Protein AF-A0A952EA95-F1 (a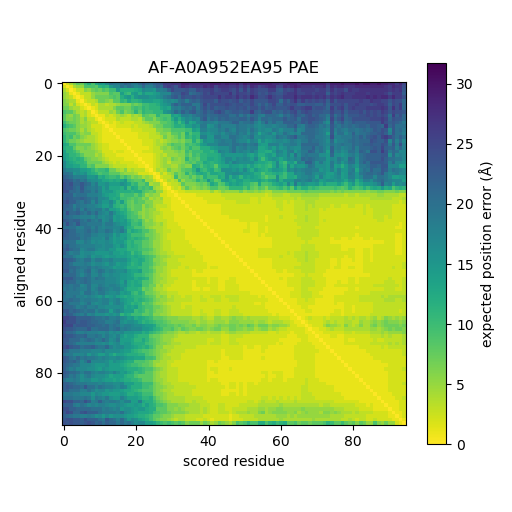fdb_monomer)

Nearest PDB structures (foldseek):
  6p77-assembly1_A  TM=8.347E-01  e=6.636E-02  Catenulispora acidiphila DSM 44928
  6p77-assembly2_B  TM=8.330E-01  e=7.594E-02  Catenulispora acidiphila DSM 44928
  6p7l-assembly1_A  TM=6.281E-01  e=1.952E-01  Streptomyces sp. CM020
  5gkw-assembly2_B  TM=6.907E-01  e=3.130E-01  Rhodococcus erythropolis
  5yao-assembly2_B  TM=6.963E-01  e=5.369E-01  Rhodococcus erythropolis

Radius of gyration: 23.76 Å; Cα contacts (8 Å, |Δi|>4): 68; chains: 1; bounding box: 51×26×65 Å

pLDDT: mean 89.72, std 11.06, range [56.53, 98.31]

Solvent-accessible surface area (backbone atoms only — not comparable to full-atom values): 5487 Å² total; per-residue (Å²): 117,74,73,60,58,53,51,50,69,57,47,52,62,54,51,52,50,50,52,50,51,54,52,53,53,51,53,53,55,52,52,54,52,52,50,52,56,59,51,44,45,47,52,43,39,60,52,66,60,39,61,72,57,45,66,75,75,44,54,74,81,33,73,46,84,41,92,98,52,77,64,31,56,23,44,67,39,44,46,54,52,52,52,50,49,46,69,76,40,76,83,56,76,76,132

Foldseek 3Di:
DVVVVVVVVVVVVVVVVVVVVVVVVVVVVVVVVVVVLVVCCQVCCQAVVNLVVLPVRDDQQDWADDVPDHIQGGSVSVNVVSVVVCVVPVPDHDD

Structure (mmCIF, N/CA/C/O backbone):
data_AF-A0A952EA95-F1
#
_entry.id   AF-A0A952EA95-F1
#
loop_
_atom_site.group_PDB
_atom_site.id
_atom_site.type_symbol
_atom_site.label_atom_id
_atom_site.label_alt_id
_atom_site.label_comp_id
_atom_site.label_asym_id
_atom_site.label_entity_id
_atom_site.label_seq_id
_atom_site.pdbx_PDB_ins_code
_atom_site.Cartn_x
_atom_site.Cartn_y
_atom_site.Cartn_z
_atom_site.occupancy
_atom_site.B_iso_or_equiv
_atom_site.auth_seq_id
_atom_site.auth_comp_id
_atom_site.auth_asym_id
_atom_site.auth_atom_id
_atom_site.pdbx_PDB_model_num
ATOM 1 N N . MET A 1 1 ? 36.264 -10.626 -49.785 1.00 56.53 1 MET A N 1
ATOM 2 C CA . MET A 1 1 ? 35.697 -11.443 -48.681 1.00 56.53 1 MET A CA 1
ATOM 3 C C . MET A 1 1 ? 36.154 -10.994 -47.283 1.00 56.53 1 MET A C 1
ATOM 5 O O . MET A 1 1 ? 35.304 -10.812 -46.423 1.00 56.53 1 MET A O 1
ATOM 9 N N . ARG A 1 2 ? 37.446 -10.698 -47.054 1.00 61.81 2 ARG A N 1
ATOM 10 C CA . ARG A 1 2 ? 38.014 -10.282 -45.744 1.00 61.81 2 ARG A CA 1
ATOM 11 C C . ARG A 1 2 ? 37.370 -9.038 -45.081 1.00 61.81 2 ARG A C 1
ATOM 13 O O . ARG A 1 2 ? 37.187 -9.015 -43.873 1.00 61.81 2 ARG A O 1
ATOM 20 N N . LYS A 1 3 ? 36.962 -8.030 -45.868 1.00 63.78 3 LYS A N 1
ATOM 21 C CA . LYS A 1 3 ? 36.378 -6.765 -45.361 1.00 63.78 3 LYS A CA 1
ATOM 22 C C . LYS A 1 3 ? 34.942 -6.889 -44.824 1.00 63.78 3 LYS A C 1
ATOM 24 O O . LYS A 1 3 ? 34.538 -6.075 -44.005 1.00 63.78 3 LYS A O 1
ATOM 29 N N . ILE A 1 4 ? 34.171 -7.880 -45.280 1.00 62.44 4 ILE A N 1
ATOM 30 C CA . ILE A 1 4 ? 32.778 -8.094 -44.846 1.00 62.44 4 ILE A CA 1
ATOM 31 C C . ILE A 1 4 ? 32.762 -8.843 -43.507 1.00 62.44 4 ILE A C 1
ATOM 33 O O . ILE A 1 4 ? 32.109 -8.397 -42.571 1.00 62.44 4 ILE A O 1
ATOM 37 N N . ALA A 1 5 ? 33.574 -9.897 -43.373 1.00 62.91 5 ALA A N 1
ATOM 38 C CA . ALA A 1 5 ? 33.744 -10.626 -42.113 1.00 62.91 5 ALA A CA 1
ATOM 39 C C . ALA A 1 5 ? 34.276 -9.728 -40.976 1.00 62.91 5 ALA A C 1
ATOM 41 O O . ALA A 1 5 ? 33.807 -9.819 -39.846 1.00 62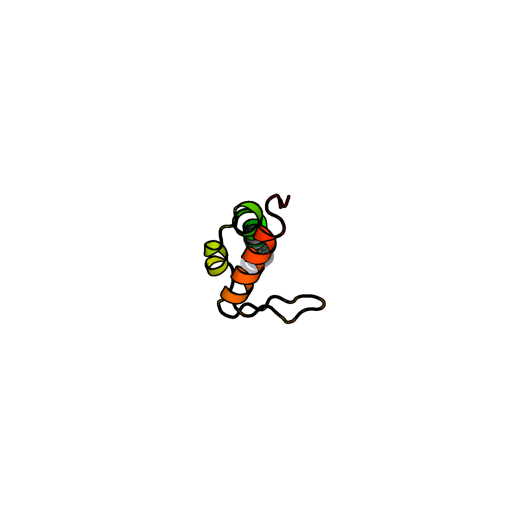.91 5 ALA A O 1
ATOM 42 N N . GLN A 1 6 ? 35.189 -8.798 -41.284 1.00 65.44 6 GLN A N 1
ATOM 43 C CA . GLN A 1 6 ? 35.698 -7.831 -40.307 1.00 65.44 6 GLN A CA 1
ATOM 44 C C . GLN A 1 6 ? 34.604 -6.865 -39.823 1.00 65.44 6 GLN A C 1
ATOM 46 O O . GLN A 1 6 ? 34.518 -6.607 -38.629 1.00 65.44 6 GLN A O 1
ATOM 51 N N . LYS A 1 7 ? 33.717 -6.386 -40.711 1.00 63.03 7 LYS A N 1
ATOM 52 C CA . LYS A 1 7 ? 32.570 -5.549 -40.314 1.00 63.03 7 LYS A CA 1
ATOM 53 C C . LYS A 1 7 ? 31.616 -6.292 -39.375 1.00 63.03 7 LYS A C 1
ATOM 55 O O . LYS A 1 7 ? 31.196 -5.707 -38.385 1.00 63.03 7 LYS A O 1
ATOM 60 N N . PHE A 1 8 ? 31.335 -7.575 -39.620 1.00 65.44 8 PHE A N 1
A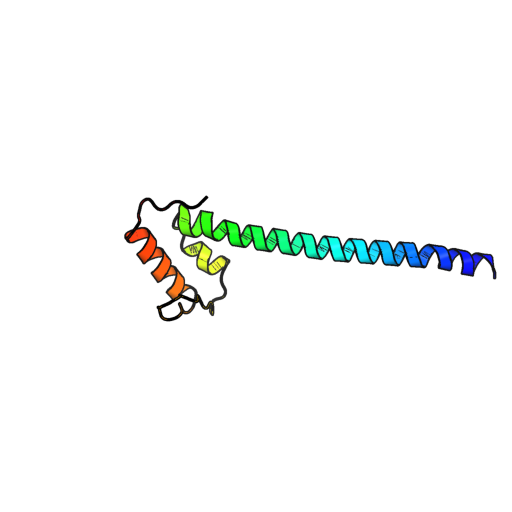TOM 61 C CA . PHE A 1 8 ? 30.509 -8.392 -38.720 1.00 65.44 8 PHE A CA 1
ATOM 62 C C . PHE A 1 8 ? 31.178 -8.648 -37.361 1.00 65.44 8 PHE A C 1
ATOM 64 O O . PHE A 1 8 ? 30.500 -8.592 -36.338 1.00 65.44 8 PHE A O 1
ATOM 71 N N . SER A 1 9 ? 32.504 -8.819 -37.329 1.00 69.06 9 SER A N 1
ATOM 72 C CA . SER A 1 9 ? 33.270 -8.962 -36.081 1.00 69.06 9 SER A CA 1
ATOM 73 C C . SER A 1 9 ? 33.193 -7.728 -35.169 1.00 69.06 9 SER A C 1
ATOM 75 O O . SER A 1 9 ? 33.329 -7.877 -33.959 1.00 69.06 9 SER A O 1
ATOM 77 N N . PHE A 1 10 ? 32.970 -6.530 -35.724 1.00 76.25 10 PHE A N 1
ATOM 78 C CA . PHE A 1 10 ? 32.755 -5.299 -34.950 1.00 76.25 10 PHE A CA 1
ATOM 79 C C . PHE A 1 10 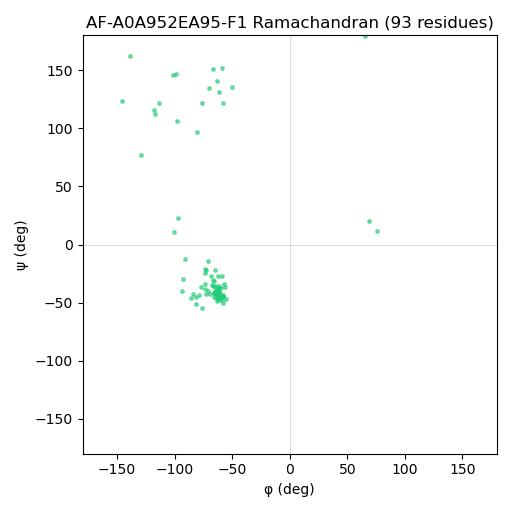? 31.274 -5.009 -34.673 1.00 76.25 10 PHE A C 1
ATOM 81 O O . PHE A 1 10 ? 30.955 -4.419 -33.645 1.00 76.25 10 PHE A O 1
ATOM 88 N N . LEU A 1 11 ? 30.358 -5.428 -35.553 1.00 77.50 11 LEU A N 1
ATOM 89 C CA . LEU A 1 11 ? 28.925 -5.157 -35.390 1.00 77.50 11 LEU A CA 1
ATOM 90 C C . LEU A 1 11 ? 28.278 -6.016 -34.295 1.00 77.50 11 LEU A C 1
ATOM 92 O O . LEU A 1 11 ? 27.441 -5.521 -33.548 1.00 77.50 11 LEU A O 1
ATOM 96 N N . ILE A 1 12 ? 28.672 -7.288 -34.183 1.00 82.62 12 ILE A N 1
ATOM 97 C CA . ILE A 1 12 ? 28.109 -8.227 -33.201 1.00 82.62 12 ILE A CA 1
ATOM 98 C C . ILE A 1 12 ? 28.266 -7.734 -31.747 1.00 82.62 12 ILE A C 1
ATOM 100 O O . ILE A 1 12 ? 27.246 -7.687 -31.062 1.00 82.62 12 ILE A O 1
ATOM 104 N N . PRO A 1 13 ? 29.456 -7.314 -31.259 1.00 85.50 13 PRO A N 1
ATOM 105 C CA . PRO A 1 13 ? 29.605 -6.834 -29.881 1.00 85.50 13 PRO A CA 1
ATOM 106 C C . PRO A 1 13 ? 28.845 -5.528 -29.601 1.00 85.50 13 PRO A C 1
ATOM 108 O O . PRO A 1 13 ? 28.365 -5.319 -28.490 1.00 85.50 13 PRO A O 1
ATOM 111 N N . VAL A 1 14 ? 28.693 -4.655 -30.602 1.00 85.81 14 VAL A N 1
ATOM 112 C CA . VAL A 1 14 ? 27.904 -3.418 -30.468 1.00 85.81 14 VAL A CA 1
ATOM 113 C C . VAL A 1 14 ? 26.415 -3.739 -30.344 1.00 85.81 14 VAL A C 1
ATOM 115 O O . VAL A 1 14 ? 25.730 -3.168 -29.497 1.00 85.81 14 VAL A O 1
ATOM 118 N N . ILE A 1 15 ? 25.916 -4.683 -31.146 1.00 86.38 15 ILE A N 1
ATOM 119 C CA . ILE A 1 15 ? 24.520 -5.127 -31.085 1.00 86.38 15 ILE A CA 1
ATOM 120 C C . ILE A 1 15 ? 24.239 -5.832 -29.756 1.00 86.38 15 ILE A C 1
ATOM 122 O O . ILE A 1 15 ? 23.239 -5.522 -29.115 1.00 86.38 15 ILE A O 1
ATOM 126 N N . THR A 1 16 ? 25.111 -6.732 -29.292 1.00 86.25 16 THR A N 1
ATOM 127 C CA . THR A 1 16 ? 24.908 -7.399 -27.995 1.00 86.25 16 THR A CA 1
ATOM 128 C C . THR A 1 16 ? 24.970 -6.418 -26.831 1.00 86.25 16 THR A C 1
ATOM 130 O O . THR A 1 16 ? 24.127 -6.497 -25.943 1.00 86.25 16 THR A O 1
ATOM 133 N N . PHE A 1 17 ? 25.888 -5.450 -26.846 1.00 88.56 17 PHE A N 1
ATOM 134 C CA . PHE A 1 17 ? 25.937 -4.399 -25.829 1.00 88.56 17 PHE A CA 1
ATOM 135 C C . PHE A 1 17 ? 24.668 -3.539 -25.819 1.00 88.56 17 PHE A C 1
ATOM 137 O O . PHE A 1 17 ? 24.099 -3.298 -24.755 1.00 88.56 17 PHE A O 1
ATOM 144 N N . ALA A 1 18 ? 24.175 -3.134 -26.994 1.00 85.25 18 ALA A N 1
ATOM 145 C CA . ALA A 1 18 ? 22.925 -2.387 -27.110 1.00 85.25 18 ALA A CA 1
ATOM 146 C C . ALA A 1 18 ? 21.723 -3.197 -26.591 1.00 85.25 18 ALA A C 1
ATOM 148 O O . ALA A 1 18 ? 20.899 -2.666 -25.847 1.00 85.25 18 ALA A O 1
ATOM 149 N N . VAL A 1 19 ? 21.647 -4.493 -26.912 1.00 86.12 19 VAL A N 1
ATOM 150 C CA . VAL A 1 19 ? 20.598 -5.397 -26.406 1.00 86.12 19 VAL A CA 1
ATOM 151 C C . VAL A 1 19 ? 20.675 -5.543 -24.883 1.00 86.12 19 VAL A C 1
ATOM 153 O O . VAL A 1 19 ? 19.649 -5.440 -24.210 1.00 86.12 19 VAL A O 1
ATOM 156 N N . ILE A 1 20 ? 21.876 -5.718 -24.321 1.00 85.44 20 ILE A N 1
ATOM 157 C CA . ILE A 1 20 ? 22.087 -5.799 -22.867 1.00 85.44 20 ILE A CA 1
ATOM 158 C C . ILE A 1 20 ? 21.681 -4.485 -22.187 1.00 85.44 20 ILE A C 1
ATOM 160 O O . ILE A 1 20 ? 20.986 -4.515 -21.172 1.00 85.44 20 ILE A O 1
ATOM 164 N N . MET A 1 21 ? 22.048 -3.329 -22.748 1.00 80.56 21 MET A N 1
ATOM 165 C CA . MET A 1 21 ? 21.649 -2.026 -22.206 1.00 80.56 21 MET A CA 1
ATOM 166 C C . MET A 1 21 ? 20.131 -1.840 -22.193 1.00 80.56 21 MET A C 1
ATOM 168 O O . MET A 1 21 ? 19.581 -1.427 -21.171 1.00 80.56 21 MET A O 1
ATOM 172 N N . VAL A 1 22 ? 19.445 -2.177 -23.289 1.00 82.06 22 VAL A N 1
ATOM 173 C CA . VAL A 1 22 ? 17.976 -2.100 -23.369 1.00 82.06 22 VAL A CA 1
ATOM 174 C C . VAL A 1 22 ? 17.323 -3.015 -22.330 1.00 82.06 22 VAL A C 1
ATOM 176 O O . VAL A 1 22 ? 16.391 -2.596 -21.642 1.00 82.06 22 VAL A O 1
ATOM 179 N N . PHE A 1 23 ? 17.836 -4.235 -22.164 1.00 80.50 23 PHE A N 1
ATOM 180 C CA . PHE A 1 23 ? 17.327 -5.184 -21.176 1.00 80.50 23 PHE A CA 1
ATOM 181 C C . PHE A 1 23 ? 17.495 -4.673 -19.734 1.00 80.50 23 PHE A C 1
ATOM 183 O O . PHE A 1 23 ? 16.531 -4.652 -18.964 1.00 80.50 23 PHE A O 1
ATOM 190 N N . MET A 1 24 ? 18.688 -4.186 -19.378 1.00 78.94 24 MET A N 1
ATOM 191 C CA . MET A 1 24 ? 18.974 -3.666 -18.034 1.00 78.94 24 MET A CA 1
ATOM 192 C C . MET A 1 24 ? 18.161 -2.402 -17.717 1.00 78.94 24 MET A C 1
ATOM 194 O O . MET A 1 24 ? 17.606 -2.287 -16.621 1.00 78.94 24 MET A O 1
ATOM 198 N N . ALA A 1 25 ? 18.012 -1.490 -18.684 1.00 72.81 25 ALA A N 1
ATOM 199 C CA . ALA A 1 25 ? 17.164 -0.306 -18.539 1.00 72.81 25 ALA A CA 1
ATOM 200 C C . ALA A 1 25 ? 15.684 -0.675 -18.319 1.00 72.81 25 ALA A C 1
ATOM 202 O O . ALA A 1 25 ? 14.999 -0.055 -17.501 1.00 72.81 25 ALA A O 1
ATOM 203 N N . GLY A 1 26 ? 15.193 -1.717 -19.001 1.00 74.25 26 GLY A N 1
ATOM 204 C CA . GLY A 1 26 ? 13.836 -2.235 -18.817 1.00 74.25 26 GLY A CA 1
ATOM 205 C C . GLY A 1 26 ? 13.576 -2.764 -17.401 1.00 74.25 26 GLY A C 1
ATOM 206 O O . GLY A 1 26 ? 12.555 -2.425 -16.797 1.00 74.25 26 GLY A O 1
ATOM 207 N N . CYS A 1 27 ? 14.512 -3.538 -16.842 1.00 70.75 27 CYS A N 1
ATOM 208 C CA . CYS A 1 27 ? 14.409 -4.054 -15.472 1.00 70.75 27 CYS A CA 1
ATOM 209 C C . CYS A 1 27 ? 14.406 -2.933 -14.424 1.00 70.75 27 CYS A C 1
ATOM 211 O O . CYS A 1 27 ? 13.557 -2.941 -13.532 1.00 70.75 27 CYS A O 1
ATOM 213 N N . ALA A 1 28 ? 15.289 -1.937 -14.561 1.00 71.44 28 ALA A N 1
ATOM 214 C CA . ALA A 1 28 ? 15.332 -0.794 -13.647 1.00 71.44 28 ALA A CA 1
ATOM 215 C C . ALA A 1 28 ? 14.003 -0.014 -13.643 1.00 71.44 28 ALA A C 1
ATOM 217 O O . ALA A 1 28 ? 13.449 0.268 -12.581 1.00 71.44 28 ALA A O 1
ATOM 218 N N . LYS A 1 29 ? 13.427 0.251 -14.825 1.00 76.69 29 LYS A N 1
ATOM 219 C CA . LYS A 1 29 ? 12.140 0.957 -14.950 1.00 76.69 29 LYS A CA 1
ATOM 220 C C . LYS A 1 29 ? 10.982 0.205 -14.282 1.00 76.69 29 LYS A C 1
ATOM 222 O O . LYS A 1 29 ? 10.106 0.834 -13.689 1.00 76.69 29 LYS A O 1
ATOM 227 N N . LYS A 1 30 ? 10.965 -1.131 -14.363 1.00 85.12 30 LYS A N 1
ATOM 228 C CA . LYS A 1 30 ? 9.940 -1.961 -13.706 1.00 85.12 30 LYS A CA 1
ATOM 229 C C . LYS A 1 30 ? 10.037 -1.870 -12.180 1.00 85.12 30 LYS A C 1
ATOM 231 O O . LYS A 1 30 ? 9.011 -1.735 -11.520 1.00 85.12 30 LYS A O 1
ATOM 236 N N . THR A 1 31 ? 11.251 -1.889 -11.634 1.00 91.31 31 THR A N 1
ATOM 237 C CA . THR A 1 31 ? 11.483 -1.745 -10.191 1.00 91.31 31 THR A CA 1
ATOM 238 C C . THR A 1 31 ? 11.006 -0.393 -9.670 1.00 91.31 31 THR A C 1
ATOM 240 O O . THR A 1 31 ? 10.287 -0.355 -8.675 1.00 91.31 31 THR A O 1
ATOM 243 N N . GLU A 1 32 ? 11.329 0.704 -10.356 1.00 92.94 32 GLU A N 1
ATOM 244 C CA . GLU A 1 32 ? 10.881 2.039 -9.934 1.00 92.94 32 GLU A CA 1
ATOM 245 C C . GLU A 1 32 ? 9.356 2.186 -10.002 1.00 92.94 32 GLU A C 1
ATOM 247 O O . GLU A 1 32 ? 8.751 2.753 -9.095 1.00 92.94 32 GLU A O 1
ATOM 252 N N . LYS A 1 33 ? 8.704 1.583 -11.006 1.00 92.50 33 LYS A N 1
ATOM 253 C CA . LYS A 1 33 ? 7.236 1.519 -11.055 1.00 92.50 33 LYS A CA 1
ATOM 254 C C . LYS A 1 33 ? 6.656 0.767 -9.851 1.00 92.50 33 LYS A C 1
ATOM 256 O O . LYS A 1 33 ? 5.696 1.239 -9.250 1.00 92.50 33 LYS A O 1
ATOM 261 N N . ASN A 1 34 ? 7.224 -0.385 -9.493 1.00 93.81 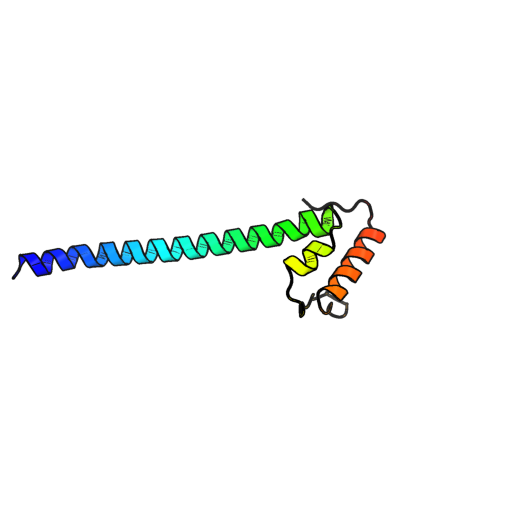34 ASN A N 1
ATOM 262 C CA . ASN A 1 34 ? 6.748 -1.167 -8.348 1.00 93.81 34 ASN A CA 1
ATOM 263 C C . ASN A 1 34 ? 6.931 -0.406 -7.027 1.00 93.81 34 ASN A C 1
ATOM 265 O O . ASN A 1 34 ? 6.024 -0.402 -6.200 1.00 93.81 34 ASN A O 1
ATOM 269 N N . LYS A 1 35 ? 8.071 0.272 -6.848 1.00 95.31 35 LYS A N 1
ATOM 270 C CA . LYS A 1 35 ? 8.315 1.134 -5.682 1.00 95.31 35 LYS A CA 1
ATOM 271 C C . LYS A 1 35 ? 7.306 2.272 -5.602 1.00 95.31 35 LYS A C 1
ATOM 273 O O . LYS A 1 35 ? 6.761 2.509 -4.533 1.00 95.31 35 LYS A O 1
ATOM 278 N N . ALA A 1 36 ? 7.024 2.935 -6.725 1.00 95.88 36 ALA A N 1
ATOM 279 C CA . ALA A 1 36 ? 6.029 4.000 -6.768 1.00 95.88 36 ALA A CA 1
ATOM 280 C C . ALA A 1 36 ? 4.649 3.495 -6.317 1.00 95.88 36 ALA A C 1
ATOM 282 O O . ALA A 1 36 ? 4.015 4.138 -5.492 1.00 95.88 36 ALA A O 1
ATOM 283 N N . ILE A 1 37 ? 4.218 2.316 -6.783 1.00 95.75 37 ILE A N 1
ATOM 284 C CA . ILE A 1 37 ? 2.954 1.702 -6.341 1.00 95.75 37 ILE A CA 1
ATOM 285 C C . ILE A 1 37 ? 2.975 1.402 -4.835 1.00 95.75 37 ILE A C 1
ATOM 287 O O . ILE A 1 37 ? 2.013 1.720 -4.147 1.00 95.75 37 ILE A O 1
ATOM 291 N N . ALA A 1 38 ? 4.065 0.839 -4.308 1.00 95.25 38 ALA A N 1
ATOM 292 C CA . ALA A 1 38 ? 4.174 0.553 -2.877 1.00 95.25 38 ALA A CA 1
ATOM 293 C C . ALA A 1 38 ? 4.102 1.829 -2.017 1.00 95.25 38 ALA A C 1
ATOM 295 O O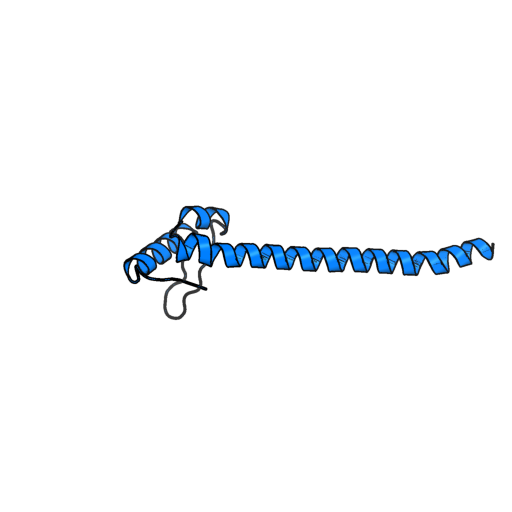 . ALA A 1 38 ? 3.445 1.832 -0.981 1.00 95.25 38 ALA A O 1
ATOM 296 N N . LEU A 1 39 ? 4.729 2.922 -2.464 1.00 96.31 39 LEU A N 1
ATOM 297 C CA . LEU A 1 39 ? 4.689 4.213 -1.771 1.00 96.31 39 LEU A CA 1
ATOM 298 C C . LEU A 1 39 ? 3.294 4.853 -1.799 1.00 96.31 39 LEU A C 1
ATOM 300 O O . LEU A 1 39 ? 2.886 5.441 -0.801 1.00 96.31 39 LEU A O 1
ATOM 304 N N . ARG A 1 40 ? 2.535 4.683 -2.893 1.00 97.25 40 ARG A N 1
ATOM 305 C CA . ARG A 1 40 ? 1.141 5.157 -2.979 1.00 97.25 40 ARG A CA 1
ATOM 306 C C . ARG A 1 40 ? 0.257 4.576 -1.880 1.00 97.25 40 ARG A C 1
ATOM 308 O O . ARG A 1 40 ? -0.624 5.270 -1.399 1.00 97.25 40 ARG A O 1
ATOM 315 N N . VAL A 1 41 ? 0.493 3.334 -1.450 1.00 97.06 41 VAL A N 1
ATOM 316 C CA . VAL A 1 41 ? -0.296 2.719 -0.369 1.00 97.06 41 VAL A CA 1
ATOM 317 C C . VAL A 1 41 ? -0.113 3.485 0.945 1.00 97.06 41 VAL A C 1
ATOM 319 O O . VAL A 1 41 ? -1.088 3.769 1.629 1.00 97.06 41 VAL A O 1
ATOM 322 N N . PHE A 1 42 ? 1.116 3.862 1.300 1.00 96.75 42 PHE A N 1
ATOM 323 C CA . PHE A 1 42 ? 1.362 4.636 2.523 1.00 96.75 42 PHE A CA 1
ATOM 324 C C . PHE A 1 42 ? 0.740 6.029 2.456 1.00 96.75 42 PHE A C 1
ATOM 326 O O . PHE A 1 42 ? 0.108 6.463 3.413 1.00 96.75 42 PHE A O 1
ATOM 333 N N . GLU A 1 43 ? 0.856 6.695 1.313 1.00 97.62 43 GLU A N 1
ATOM 334 C CA . GLU A 1 43 ? 0.348 8.054 1.167 1.00 97.62 43 GLU A CA 1
ATOM 335 C C . GLU A 1 43 ? -1.181 8.106 1.017 1.00 97.62 43 GLU A C 1
ATOM 337 O O . GLU A 1 43 ? -1.871 8.772 1.782 1.00 97.62 43 GLU A O 1
ATOM 342 N N . GLU A 1 44 ? -1.743 7.385 0.054 1.00 98.12 44 GLU A N 1
ATOM 343 C CA . GLU A 1 44 ? -3.162 7.507 -0.291 1.00 98.12 44 GLU A CA 1
ATOM 344 C C . GLU A 1 44 ? -4.045 6.64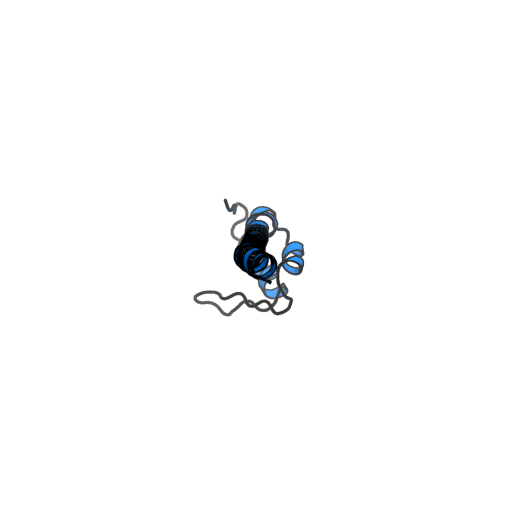3 0.622 1.00 98.12 44 GLU A C 1
ATOM 346 O O . GLU A 1 44 ? -5.083 7.103 1.093 1.00 98.12 44 GLU A O 1
ATOM 351 N N . VAL A 1 45 ? -3.640 5.404 0.926 1.00 97.69 45 VAL A N 1
ATOM 352 C CA . VAL A 1 45 ? -4.470 4.498 1.741 1.00 97.69 45 VAL A CA 1
ATOM 353 C C . VAL A 1 45 ? -4.303 4.796 3.226 1.00 97.69 45 VAL A C 1
ATOM 355 O O . VAL A 1 45 ? -5.295 4.963 3.931 1.00 97.69 45 VAL A O 1
ATOM 358 N N . TRP A 1 46 ? -3.063 4.867 3.716 1.00 97.12 46 TRP A N 1
ATOM 359 C CA . TRP A 1 46 ? -2.815 4.985 5.152 1.00 97.12 46 TRP A CA 1
ATOM 360 C C . TRP A 1 46 ? -2.849 6.422 5.677 1.00 97.12 46 TRP A C 1
ATOM 362 O O . TRP A 1 46 ? -3.495 6.651 6.695 1.00 97.12 46 TRP A O 1
ATOM 372 N N . ASN A 1 47 ? -2.195 7.381 5.014 1.00 97.00 47 ASN A N 1
ATOM 373 C CA . ASN A 1 47 ? -2.169 8.770 5.494 1.00 97.00 47 ASN A CA 1
ATOM 374 C C . ASN A 1 47 ? -3.469 9.519 5.161 1.00 97.00 47 ASN A C 1
ATOM 376 O O . ASN A 1 47 ? -4.001 10.243 5.996 1.00 97.00 47 ASN A O 1
ATOM 380 N N . GLN A 1 48 ? -3.995 9.352 3.944 1.00 96.62 48 GLN A N 1
ATOM 381 C CA . GLN A 1 48 ? -5.208 10.057 3.500 1.00 96.62 48 GLN A CA 1
ATOM 382 C C . GLN A 1 48 ? -6.505 9.280 3.775 1.00 96.62 48 GLN A C 1
ATOM 384 O O . GLN A 1 48 ? -7.591 9.849 3.665 1.00 96.62 48 GLN A O 1
ATOM 389 N N . GLY A 1 49 ? -6.418 7.991 4.122 1.00 96.69 49 GLY A N 1
ATOM 390 C CA . GLY A 1 49 ? -7.591 7.150 4.374 1.00 96.69 49 GLY A CA 1
ATOM 391 C C . GLY A 1 49 ? -8.418 6.834 3.124 1.00 96.69 49 GLY A C 1
ATOM 392 O O . GLY A 1 49 ? -9.598 6.502 3.244 1.00 96.69 49 GLY A O 1
ATOM 393 N N . ASN A 1 50 ? -7.841 6.954 1.925 1.00 97.94 50 ASN A N 1
ATOM 394 C CA . ASN A 1 50 ? -8.553 6.725 0.673 1.00 97.94 50 ASN A CA 1
ATOM 395 C C . ASN A 1 50 ? -8.649 5.223 0.358 1.00 97.94 50 ASN A C 1
ATOM 397 O O . ASN A 1 50 ? -7.732 4.616 -0.200 1.00 97.94 50 ASN A O 1
ATOM 401 N N . LEU A 1 51 ? -9.783 4.621 0.716 1.00 97.94 51 LEU A N 1
ATOM 402 C CA . LEU A 1 51 ? -10.027 3.187 0.544 1.00 97.94 51 LEU A CA 1
ATOM 403 C C . LEU A 1 51 ? -10.250 2.769 -0.917 1.00 97.94 51 LEU A C 1
ATOM 405 O O . LEU A 1 51 ? -10.028 1.602 -1.235 1.00 97.94 51 LEU A O 1
ATOM 409 N N . ASP A 1 52 ? -10.643 3.685 -1.805 1.00 97.81 52 ASP A N 1
ATOM 410 C CA . ASP A 1 52 ? -10.905 3.364 -3.219 1.00 97.81 52 ASP A CA 1
ATOM 411 C C . ASP A 1 52 ? -9.613 2.954 -3.944 1.00 97.81 52 ASP A C 1
ATOM 413 O O . ASP A 1 52 ? -9.611 2.084 -4.816 1.00 97.81 52 ASP A O 1
ATOM 417 N N . VAL A 1 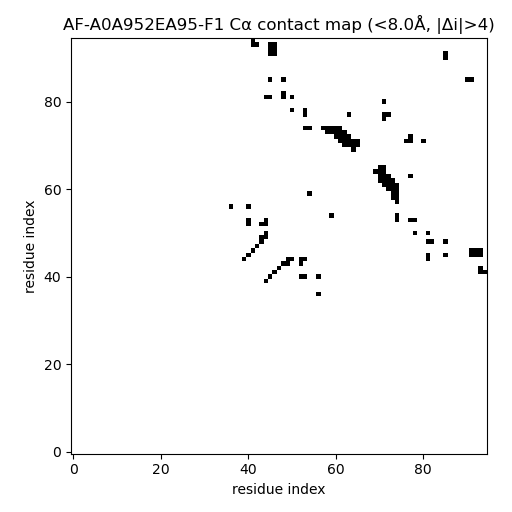53 ? -8.475 3.500 -3.504 1.00 98.00 53 VAL A N 1
ATOM 418 C CA . VAL A 1 53 ? -7.142 3.188 -4.045 1.00 98.00 53 VAL A CA 1
ATOM 419 C C . VAL A 1 53 ? -6.746 1.730 -3.793 1.00 98.00 53 VAL A C 1
ATOM 421 O O . VAL A 1 53 ? -5.930 1.170 -4.531 1.00 98.00 53 VAL A O 1
ATOM 424 N N . ILE A 1 54 ? -7.348 1.067 -2.800 1.00 98.19 54 ILE A N 1
ATOM 425 C CA . ILE A 1 54 ? -7.104 -0.357 -2.551 1.00 98.19 54 ILE A CA 1
ATOM 426 C C . ILE A 1 54 ? -7.538 -1.196 -3.763 1.00 98.19 54 ILE A C 1
ATOM 428 O O . ILE A 1 54 ? -6.793 -2.091 -4.162 1.00 98.19 54 ILE A O 1
ATOM 432 N N . ASP A 1 55 ? -8.670 -0.879 -4.396 1.00 97.62 55 ASP A N 1
ATOM 433 C CA . ASP A 1 55 ? -9.149 -1.616 -5.576 1.00 97.62 55 ASP A CA 1
ATOM 434 C C . ASP A 1 55 ? -8.338 -1.304 -6.845 1.00 97.62 55 ASP A C 1
ATOM 436 O O . ASP A 1 55 ? -8.333 -2.090 -7.792 1.00 97.62 55 ASP A O 1
ATOM 440 N N . GLU A 1 56 ? -7.631 -0.170 -6.881 1.00 97.06 56 GLU A N 1
ATOM 441 C CA . GLU A 1 56 ? -6.731 0.170 -7.989 1.00 97.06 56 GLU A CA 1
ATOM 442 C C . GLU A 1 56 ? -5.401 -0.589 -7.921 1.00 97.06 56 GLU A C 1
ATOM 444 O O . GLU A 1 56 ? -4.802 -0.910 -8.953 1.00 97.06 56 GLU A O 1
ATOM 449 N N . ILE A 1 57 ? -4.891 -0.798 -6.704 1.00 96.62 57 ILE A N 1
ATOM 450 C CA . ILE A 1 57 ? -3.536 -1.309 -6.469 1.00 96.62 57 ILE A CA 1
ATOM 451 C C . ILE A 1 57 ? -3.529 -2.828 -6.307 1.00 96.62 57 ILE A C 1
ATOM 453 O O . ILE A 1 57 ? -2.608 -3.493 -6.797 1.00 96.62 57 ILE A O 1
ATOM 457 N N . TYR A 1 58 ? -4.520 -3.375 -5.609 1.00 97.44 58 TYR A N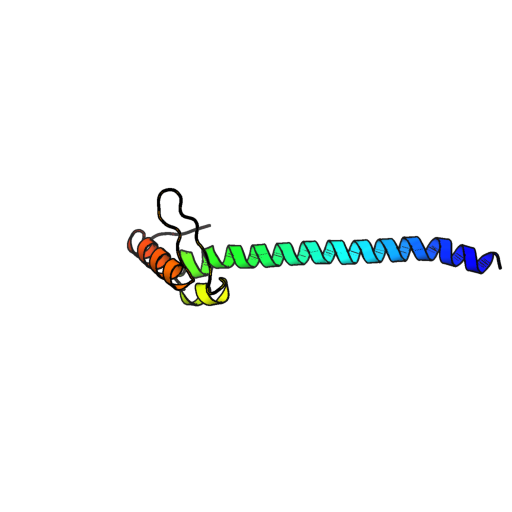 1
ATOM 458 C CA . TYR A 1 58 ? -4.545 -4.778 -5.226 1.00 97.44 58 TYR A CA 1
ATOM 459 C C . TYR A 1 58 ? -5.455 -5.595 -6.139 1.00 97.44 58 TYR A C 1
ATOM 461 O O . TYR A 1 58 ? -6.490 -5.136 -6.613 1.00 97.44 58 TYR A O 1
ATOM 469 N N . ALA A 1 59 ? -5.059 -6.843 -6.382 1.00 97.75 59 ALA A N 1
ATOM 470 C CA . ALA A 1 59 ? -5.916 -7.795 -7.069 1.00 97.75 59 ALA A CA 1
ATOM 471 C C . ALA A 1 59 ? -7.137 -8.135 -6.198 1.00 97.75 59 ALA A C 1
ATOM 473 O O . ALA A 1 59 ? -7.055 -8.133 -4.970 1.00 97.75 59 ALA A O 1
ATOM 474 N N . ILE A 1 60 ? -8.261 -8.468 -6.836 1.00 96.88 60 ILE A N 1
ATOM 475 C CA . ILE A 1 60 ? -9.512 -8.798 -6.135 1.00 96.88 60 ILE A CA 1
ATOM 476 C C . ILE A 1 60 ? -9.358 -9.990 -5.172 1.00 96.88 60 ILE A C 1
ATOM 478 O O . ILE A 1 60 ? -10.050 -10.065 -4.161 1.00 96.88 60 ILE A O 1
ATOM 482 N N . ASP A 1 61 ? -8.418 -10.890 -5.461 1.00 96.94 61 ASP A N 1
ATOM 483 C CA . ASP A 1 61 ? -8.043 -12.071 -4.679 1.00 96.94 61 ASP A CA 1
ATOM 484 C C . ASP A 1 61 ? -6.815 -11.835 -3.779 1.00 96.94 61 ASP A C 1
ATOM 486 O O . ASP A 1 61 ? -6.132 -12.781 -3.390 1.00 96.94 61 ASP A O 1
ATOM 490 N N . TYR A 1 62 ? -6.520 -10.574 -3.441 1.00 97.75 62 TYR A N 1
ATOM 491 C CA . TYR A 1 62 ? -5.437 -10.204 -2.530 1.00 97.75 62 TYR A CA 1
ATOM 492 C C . TYR A 1 62 ? -5.482 -10.994 -1.215 1.00 97.75 62 TYR A C 1
ATOM 494 O O . TYR A 1 62 ? -6.530 -11.113 -0.585 1.00 97.75 62 TYR A O 1
ATOM 502 N N . VAL A 1 63 ? -4.319 -11.477 -0.771 1.00 97.94 63 VAL A N 1
ATOM 503 C CA . VAL A 1 63 ? -4.146 -12.122 0.534 1.00 97.94 63 VAL A CA 1
ATOM 504 C C . VAL A 1 63 ? -3.162 -11.304 1.363 1.00 97.94 63 VAL A C 1
ATOM 506 O O . VAL A 1 63 ? -1.992 -11.169 1.001 1.00 97.94 63 VAL A O 1
ATOM 509 N N . GLY A 1 64 ? -3.643 -10.750 2.476 1.00 96.44 64 GLY A N 1
ATOM 510 C CA . GLY A 1 64 ? -2.825 -10.000 3.428 1.00 96.44 64 GLY A CA 1
ATOM 511 C C . GLY A 1 64 ? -2.406 -10.879 4.600 1.00 96.44 64 GLY A C 1
ATOM 512 O O . GLY A 1 64 ? -3.228 -11.169 5.465 1.00 96.44 64 GLY A O 1
ATOM 513 N N . HIS A 1 65 ? -1.138 -11.286 4.646 1.00 97.06 65 HIS A N 1
ATOM 514 C CA . HIS A 1 65 ? -0.625 -12.139 5.719 1.00 97.06 65 HIS A CA 1
ATOM 515 C C . HIS A 1 65 ? -0.399 -11.364 7.017 1.00 97.06 65 HIS A C 1
ATOM 517 O O . HIS A 1 65 ? 0.396 -10.423 7.056 1.00 97.06 65 HIS A O 1
ATOM 523 N N . MET A 1 66 ? -1.058 -11.802 8.092 1.00 90.94 66 MET A N 1
ATOM 524 C CA . MET A 1 66 ? -1.044 -11.124 9.389 1.00 90.94 66 MET A CA 1
ATOM 525 C C . MET A 1 66 ? -0.409 -12.017 10.463 1.00 90.94 66 MET A C 1
ATOM 527 O O . MET A 1 66 ? -0.986 -13.036 10.842 1.00 90.94 66 MET A O 1
ATOM 531 N N . PRO A 1 67 ? 0.770 -11.667 11.006 1.00 92.94 67 PRO A N 1
ATOM 532 C CA . PRO A 1 67 ? 1.372 -12.438 12.088 1.00 92.94 67 PRO A CA 1
ATOM 533 C C . PRO A 1 67 ? 0.435 -12.533 13.302 1.00 92.94 67 PRO A C 1
ATOM 535 O O . PRO A 1 67 ? 0.037 -11.522 13.873 1.00 92.94 67 PRO A O 1
ATOM 538 N N . GLY A 1 68 ? 0.088 -13.757 13.709 1.00 93.56 68 GLY A N 1
ATOM 539 C CA . GLY A 1 68 ? -0.772 -13.998 14.874 1.00 93.56 68 GLY A CA 1
ATOM 540 C C . GLY A 1 68 ? -2.263 -13.722 14.652 1.00 93.56 68 GLY A C 1
ATOM 541 O O . GLY A 1 68 ? -3.016 -13.685 15.621 1.00 93.56 68 GLY A O 1
ATOM 542 N N . SER A 1 69 ? -2.708 -13.529 13.410 1.00 92.38 69 SER A N 1
ATOM 543 C CA . SER A 1 69 ? -4.123 -13.391 13.041 1.00 92.38 69 SER A CA 1
ATOM 544 C C . SER A 1 69 ? -4.416 -14.158 11.746 1.00 92.38 69 SER A C 1
ATOM 546 O O . SER A 1 69 ? -3.484 -14.509 11.026 1.00 92.38 69 SER A O 1
ATOM 548 N N . PRO A 1 70 ? -5.687 -14.461 11.434 1.00 95.62 70 PRO A N 1
ATOM 549 C CA . PRO A 1 70 ? -6.046 -14.979 10.118 1.00 95.62 70 PRO A CA 1
ATOM 550 C C . PRO A 1 70 ? -5.653 -14.008 8.996 1.00 95.62 70 PRO A C 1
ATOM 552 O O . PRO A 1 70 ? -5.639 -12.792 9.195 1.00 95.62 70 PRO A O 1
ATOM 555 N N . ASP A 1 71 ? -5.381 -14.552 7.811 1.00 97.50 71 ASP A N 1
ATOM 556 C CA . ASP A 1 71 ? -5.094 -13.757 6.617 1.00 97.50 71 ASP A CA 1
ATOM 557 C C . ASP A 1 71 ? -6.299 -12.896 6.209 1.00 97.50 71 ASP A C 1
ATOM 559 O O . ASP A 1 71 ? -7.445 -13.359 6.211 1.00 97.50 71 ASP A O 1
ATOM 563 N N . LEU A 1 72 ? -6.026 -11.667 5.769 1.00 97.19 72 LEU A N 1
ATOM 564 C CA . LEU A 1 72 ? -7.014 -10.807 5.119 1.00 97.19 72 LEU A CA 1
ATOM 565 C C . LEU A 1 72 ? -7.339 -11.369 3.734 1.00 97.19 72 LEU A C 1
ATOM 567 O O . LEU A 1 72 ? -6.427 -11.722 2.988 1.00 97.19 72 LEU A O 1
ATOM 571 N N . GLN A 1 73 ? -8.626 -11.427 3.391 1.00 97.75 73 GLN A N 1
ATOM 572 C CA . GLN A 1 73 ? -9.104 -11.989 2.127 1.00 97.75 73 GLN A CA 1
ATOM 573 C C . GLN A 1 73 ? -9.723 -10.902 1.245 1.00 97.75 73 GLN A C 1
ATOM 575 O O . GLN A 1 73 ? -10.701 -10.256 1.630 1.00 97.75 73 GLN A O 1
ATOM 580 N N . GLY A 1 74 ? -9.166 -10.743 0.050 1.00 98.06 74 GLY A N 1
ATOM 581 C CA . GLY A 1 74 ? -9.588 -9.784 -0.961 1.00 98.06 74 GLY A CA 1
ATOM 582 C C . GLY A 1 74 ? -9.392 -8.320 -0.565 1.00 98.06 74 GLY A C 1
ATOM 583 O O . GLY A 1 74 ? -8.946 -7.981 0.537 1.00 98.06 74 GLY A O 1
ATOM 584 N N . THR A 1 75 ? -9.759 -7.429 -1.486 1.00 98.19 75 THR A N 1
ATOM 585 C CA . THR A 1 75 ? -9.695 -5.979 -1.252 1.00 98.19 75 THR A CA 1
ATOM 586 C C . THR A 1 75 ? -10.643 -5.542 -0.137 1.00 98.19 75 THR A C 1
ATOM 588 O O . THR A 1 75 ? -10.273 -4.709 0.685 1.00 98.19 75 THR A O 1
ATOM 591 N N . GLU A 1 76 ? -11.813 -6.172 -0.020 1.00 98.00 76 GLU A N 1
ATOM 592 C CA . GLU A 1 76 ? -12.780 -5.891 1.049 1.00 98.00 76 GLU A CA 1
ATOM 593 C C . GLU A 1 76 ? -12.246 -6.226 2.447 1.00 98.00 76 GLU A C 1
ATOM 595 O O . GLU A 1 76 ? -12.372 -5.413 3.365 1.00 98.00 76 GLU A O 1
ATOM 600 N N . GLY A 1 77 ? -11.585 -7.378 2.617 1.00 97.56 77 GLY A N 1
ATOM 601 C CA . GLY A 1 77 ? -10.948 -7.721 3.890 1.00 97.56 77 GLY A CA 1
ATOM 602 C C . GLY A 1 77 ? -9.856 -6.718 4.269 1.00 97.56 77 GLY A C 1
ATOM 603 O O . GLY A 1 77 ? -9.712 -6.362 5.440 1.00 97.56 77 GLY A O 1
ATOM 604 N N . PHE A 1 78 ? -9.124 -6.199 3.279 1.00 98.06 78 PHE A N 1
ATOM 605 C CA . PHE A 1 78 ? -8.114 -5.179 3.529 1.00 98.06 78 PHE A CA 1
ATOM 606 C C . PHE A 1 78 ? -8.713 -3.807 3.865 1.00 98.06 78 PHE A C 1
ATOM 608 O O . PHE A 1 78 ? -8.266 -3.185 4.829 1.00 98.06 78 PHE A O 1
ATOM 615 N N . LYS A 1 79 ? -9.764 -3.362 3.165 1.00 98.31 79 LYS A N 1
ATOM 616 C CA . LYS A 1 79 ? -10.490 -2.120 3.491 1.00 98.31 79 LYS A CA 1
ATOM 617 C C . LYS A 1 79 ? -10.995 -2.127 4.930 1.00 98.31 79 LYS A C 1
ATOM 619 O O . LYS A 1 79 ? -10.762 -1.165 5.657 1.00 98.31 79 LYS A O 1
ATOM 624 N N . GLN A 1 80 ? -11.612 -3.228 5.362 1.00 97.75 80 GLN A N 1
ATOM 625 C CA . GLN A 1 80 ? -12.090 -3.386 6.740 1.00 97.75 80 GLN A CA 1
ATOM 626 C C . GLN A 1 80 ? -10.953 -3.240 7.758 1.00 97.75 80 GLN A C 1
ATOM 628 O O . GLN A 1 80 ? -11.104 -2.536 8.759 1.00 97.75 80 GLN A O 1
ATOM 633 N N . PHE A 1 81 ? -9.801 -3.856 7.485 1.00 96.88 81 PHE A N 1
ATOM 634 C CA . PHE A 1 81 ? -8.624 -3.740 8.342 1.00 96.88 81 PHE A CA 1
ATOM 635 C C . PHE A 1 81 ? -8.085 -2.303 8.406 1.00 96.88 81 PHE A C 1
ATOM 637 O O . PHE A 1 81 ? -7.825 -1.798 9.499 1.00 96.88 81 PHE A O 1
ATOM 644 N N . VAL A 1 82 ? -7.964 -1.623 7.261 1.00 97.19 82 VAL A N 1
ATOM 645 C CA . VAL A 1 82 ? -7.519 -0.221 7.200 1.00 97.19 82 VAL A CA 1
ATOM 646 C C . VAL A 1 82 ? -8.486 0.683 7.966 1.00 97.19 82 VAL A C 1
ATOM 648 O O . VAL A 1 82 ? -8.048 1.459 8.812 1.00 97.19 82 VAL A O 1
ATOM 651 N N . THR A 1 83 ? -9.799 0.547 7.754 1.00 98.06 83 THR A N 1
ATOM 652 C CA . THR A 1 83 ? -10.811 1.325 8.491 1.00 98.06 83 THR A CA 1
ATOM 653 C C . THR A 1 83 ? -10.703 1.112 9.998 1.00 98.06 83 THR A C 1
ATOM 655 O O . THR A 1 83 ? -10.727 2.082 10.758 1.00 98.06 83 THR A O 1
ATOM 658 N N . MET A 1 84 ? -10.555 -0.139 10.443 1.00 96.62 84 MET A N 1
ATOM 659 C CA . MET A 1 84 ? -10.384 -0.461 11.860 1.00 96.62 84 MET A CA 1
ATOM 660 C C . MET A 1 84 ? -9.139 0.230 12.434 1.00 96.62 84 MET A C 1
ATOM 662 O O . MET A 1 84 ? -9.224 0.869 13.482 1.00 96.62 84 MET A O 1
ATOM 666 N N . GLN A 1 85 ? -8.004 0.143 11.735 1.00 95.88 85 GLN A N 1
ATOM 667 C CA . GLN A 1 85 ? -6.745 0.757 12.160 1.00 95.88 85 GLN A CA 1
ATOM 668 C C . GLN A 1 85 ? -6.837 2.284 12.246 1.00 95.88 85 GLN A C 1
ATOM 670 O O . GLN A 1 85 ? -6.444 2.849 13.262 1.00 95.88 85 GLN A O 1
ATOM 675 N N . LEU A 1 86 ? -7.395 2.948 11.231 1.00 96.62 86 LEU A N 1
ATOM 676 C CA . LEU A 1 86 ? -7.547 4.409 11.220 1.00 96.62 86 LEU A CA 1
ATOM 677 C C . LEU A 1 86 ? -8.568 4.900 12.254 1.00 96.62 86 LEU A C 1
ATOM 679 O O . LEU A 1 86 ? -8.449 6.006 12.767 1.00 96.62 86 LEU A O 1
ATOM 683 N N . THR A 1 87 ? -9.549 4.067 12.608 1.00 97.75 87 THR A N 1
ATOM 684 C CA . THR A 1 87 ? -10.475 4.367 13.710 1.00 97.75 87 THR A CA 1
ATOM 685 C C . THR A 1 87 ? -9.774 4.267 15.067 1.00 97.75 87 THR A C 1
ATOM 687 O O . THR A 1 87 ? -10.027 5.081 15.952 1.00 97.75 87 THR A O 1
ATOM 690 N N . ALA A 1 88 ? -8.900 3.272 15.245 1.00 97.62 88 ALA A N 1
ATOM 691 C CA . ALA A 1 88 ? -8.157 3.065 16.488 1.00 97.62 88 ALA A CA 1
ATOM 692 C C . ALA A 1 88 ? -7.030 4.094 16.691 1.00 97.62 88 ALA A C 1
ATOM 694 O O . ALA A 1 88 ? -6.760 4.487 17.825 1.00 97.62 88 ALA A O 1
ATOM 695 N N . PHE A 1 89 ? -6.403 4.536 15.599 1.00 96.62 89 PHE A N 1
ATOM 696 C CA . PHE A 1 89 ? -5.285 5.480 15.579 1.00 96.62 89 PHE A CA 1
ATOM 697 C C . PHE A 1 89 ? -5.586 6.619 14.591 1.00 96.62 89 PHE A C 1
ATOM 699 O O . PHE A 1 89 ? -5.087 6.613 13.464 1.00 96.62 89 PHE A O 1
ATOM 706 N N . PRO A 1 90 ? -6.436 7.585 14.977 1.00 94.38 90 PRO A N 1
ATOM 707 C CA . PRO A 1 90 ? -6.896 8.641 14.074 1.00 94.38 90 PRO A CA 1
ATOM 708 C C . PRO A 1 90 ? -5.815 9.671 13.711 1.00 94.38 90 PRO A C 1
ATOM 710 O O . PRO A 1 90 ? -6.002 10.450 12.782 1.00 94.38 90 PRO A O 1
ATOM 713 N N . ASP A 1 91 ? -4.701 9.695 14.440 1.00 94.88 91 ASP A N 1
ATOM 714 C CA . ASP A 1 91 ? -3.532 10.554 14.224 1.00 94.88 91 ASP A CA 1
ATOM 715 C C . ASP A 1 91 ? -2.375 9.831 13.512 1.00 94.88 91 ASP A C 1
ATOM 717 O O . ASP A 1 91 ? -1.254 10.339 13.457 1.00 94.88 91 ASP A O 1
ATOM 721 N N . ASN A 1 92 ? -2.630 8.633 12.984 1.00 91.38 92 ASN A N 1
ATOM 722 C CA . ASN A 1 92 ? -1.628 7.815 12.319 1.00 91.38 92 ASN A CA 1
ATOM 723 C C . ASN A 1 92 ? -1.036 8.511 11.079 1.00 91.38 92 ASN A C 1
ATOM 725 O O . ASN A 1 92 ? -1.769 8.978 10.211 1.00 91.38 92 ASN A O 1
ATOM 729 N N . GLN A 1 93 ? 0.296 8.521 10.979 1.00 95.38 93 GLN A N 1
ATOM 730 C CA . GLN A 1 93 ? 1.038 9.137 9.881 1.00 95.38 93 GLN A CA 1
ATOM 731 C C . GLN A 1 93 ? 2.303 8.324 9.574 1.00 95.38 93 GLN A C 1
ATOM 733 O O . GLN A 1 93 ? 3.171 8.147 10.430 1.00 95.38 93 GLN A O 1
ATOM 738 N N . PHE A 1 94 ? 2.436 7.878 8.330 1.00 93.12 94 PHE A N 1
ATOM 739 C CA . PHE A 1 94 ? 3.613 7.195 7.795 1.00 93.12 94 PHE A CA 1
ATOM 740 C C . PHE A 1 94 ? 4.514 8.163 7.007 1.00 93.12 94 PHE A C 1
ATOM 742 O O . PHE A 1 94 ? 4.015 9.089 6.360 1.00 93.12 94 PHE A O 1
ATOM 749 N N . THR A 1 95 ? 5.836 7.933 7.055 1.00 87.81 95 THR A N 1
ATOM 750 C CA . THR A 1 95 ? 6.893 8.738 6.397 1.00 87.81 95 THR A CA 1
ATOM 751 C C . THR A 1 95 ? 7.780 7.921 5.474 1.00 87.81 95 THR A C 1
ATOM 753 O O . THR A 1 95 ? 8.158 6.806 5.905 1.00 87.81 95 THR A O 1
#

Sequence (95 aa):
MRKIAQKFSFLIPVITFAVIMVFMAGCAKKTEKNKAIALRVFEEVWNQGNLDVIDEIYAIDYVGHMPGSPDLQGTEGFKQFVTMQLTAFPDNQFT

Secondary structure (DSSP, 8-state):
-HHHHHHHHHHHHHHHHHHHHHHHHHHHHHHHHHHHHHHHIIIIIIIS--THHHHHHS-TT-EE--TTSPPEEHHHHHHHHHHHHHHH-TT----

Mean predicted aligned error: 9.01 Å